Protein AF-A0A7Z2MBA9-F1 (afdb_monomer_lite)

Foldseek 3Di:
DPDVVVVQQVVQLVVVQVLCVQAEPWDKPAKDKFDDPPDIAIAGIWTDDPLEIEREHEAADLPLVVLLVRQVVCQVRVPDPRGQYEYEYEYAHPPDDCQSSQVSNLVCCCPVVVVPGRFYWYAYVVLSVVDRHYDVVVVVRTHHDDPPPPPPDDD

Sequence (155 aa):
MDIIERTTAGSNEKKFKELMSRTLDVKLLGKRKFVCGNVQISVDESLEHDGIEYLIEIDSANMAKLLVGQYVLLNQLHTSREKSPFFLIVHTYKKFNPQRTLRNLELINQQLYRGEGIEFGAVHFEALQAWSAGFPEFLSLVQRPTKILNGTETK

pLDDT: mean 85.86, std 14.49, range [37.88, 97.56]

Radius of gyration: 15.9 Å; chains: 1; bounding box: 42×42×45 Å

Structure (mmCIF, N/CA/C/O backbone):
data_AF-A0A7Z2MBA9-F1
#
_entry.id   AF-A0A7Z2MBA9-F1
#
loop_
_atom_site.group_PDB
_atom_site.id
_atom_site.type_symbol
_atom_site.label_atom_id
_atom_site.label_alt_id
_atom_site.label_comp_id
_atom_site.label_asym_id
_atom_site.label_entity_id
_atom_site.label_seq_id
_atom_site.pdbx_PDB_ins_code
_atom_site.Cartn_x
_atom_site.Cartn_y
_atom_site.Cartn_z
_atom_site.occupancy
_atom_site.B_iso_or_equiv
_atom_site.auth_seq_id
_atom_site.auth_comp_id
_atom_site.auth_asym_id
_atom_site.auth_atom_id
_atom_site.pdbx_PDB_model_num
ATOM 1 N N . MET A 1 1 ? 23.161 11.804 8.965 1.00 45.22 1 MET A N 1
ATOM 2 C CA . MET A 1 1 ? 23.115 10.545 8.195 1.00 45.22 1 MET A CA 1
ATOM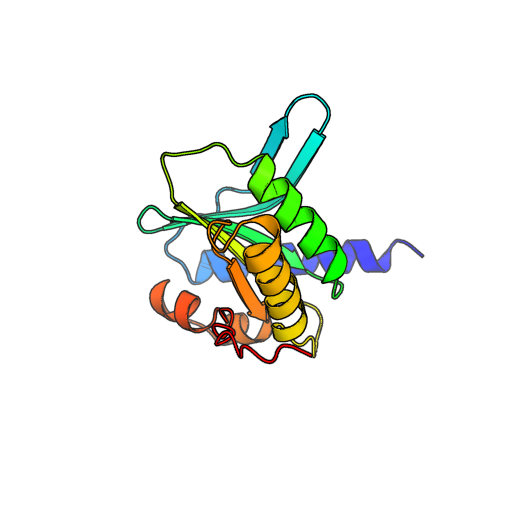 3 C C . MET A 1 1 ? 21.889 10.618 7.275 1.00 45.22 1 MET A C 1
ATOM 5 O O . MET A 1 1 ? 21.049 9.746 7.338 1.00 45.22 1 MET A O 1
ATOM 9 N N . ASP A 1 2 ? 21.748 11.682 6.455 1.00 44.50 2 ASP A N 1
ATOM 10 C CA . ASP A 1 2 ? 20.396 12.170 6.068 1.00 44.50 2 ASP A CA 1
ATOM 11 C C . ASP A 1 2 ? 20.199 12.609 4.603 1.00 44.50 2 ASP A C 1
ATOM 13 O O . ASP A 1 2 ? 19.105 13.027 4.227 1.00 44.50 2 ASP A O 1
ATOM 17 N N . ILE A 1 3 ? 21.217 12.524 3.742 1.00 45.41 3 ILE A N 1
ATOM 18 C CA . ILE A 1 3 ? 21.093 12.986 2.341 1.00 45.41 3 ILE A CA 1
ATOM 19 C C . ILE A 1 3 ? 20.930 11.813 1.358 1.00 45.41 3 ILE A C 1
ATOM 21 O O . ILE A 1 3 ? 20.276 11.959 0.330 1.00 45.41 3 ILE A O 1
ATOM 25 N N . ILE A 1 4 ? 21.451 10.627 1.687 1.00 47.88 4 ILE A N 1
ATOM 26 C CA . ILE A 1 4 ? 21.475 9.463 0.779 1.00 47.88 4 ILE A CA 1
ATOM 27 C C . ILE A 1 4 ? 20.156 8.660 0.816 1.00 47.88 4 ILE A C 1
ATOM 29 O O . ILE A 1 4 ? 19.735 8.102 -0.196 1.00 47.88 4 ILE A O 1
ATOM 33 N N . GLU A 1 5 ? 19.449 8.622 1.950 1.00 46.25 5 GLU A N 1
ATOM 34 C CA . GLU A 1 5 ? 18.165 7.903 2.037 1.00 46.25 5 GLU A CA 1
ATOM 35 C C . GLU A 1 5 ? 17.024 8.651 1.335 1.00 46.25 5 GLU A C 1
ATOM 37 O O . GLU A 1 5 ? 16.240 8.032 0.611 1.00 46.25 5 GLU A O 1
ATOM 42 N N . ARG A 1 6 ? 16.973 9.989 1.450 1.00 50.62 6 ARG A N 1
ATOM 43 C CA . ARG A 1 6 ? 15.953 10.815 0.773 1.00 50.62 6 ARG A CA 1
ATOM 44 C C . ARG A 1 6 ? 16.017 10.706 -0.751 1.00 50.62 6 ARG A C 1
ATOM 46 O O . ARG A 1 6 ? 14.977 10.740 -1.402 1.00 50.62 6 ARG A O 1
ATOM 53 N N . THR A 1 7 ? 17.210 10.552 -1.326 1.00 59.00 7 THR A N 1
ATOM 54 C CA . THR A 1 7 ? 17.370 10.390 -2.780 1.00 59.00 7 THR A CA 1
ATOM 55 C C . THR A 1 7 ? 16.936 9.008 -3.259 1.00 59.00 7 THR A C 1
ATOM 57 O O . THR A 1 7 ? 16.468 8.879 -4.389 1.00 59.00 7 THR A O 1
ATOM 60 N N . THR A 1 8 ? 17.030 7.985 -2.406 1.00 74.38 8 THR A N 1
ATOM 61 C CA . THR A 1 8 ? 16.667 6.607 -2.761 1.00 74.38 8 THR A CA 1
ATOM 62 C C . THR A 1 8 ? 15.154 6.395 -2.714 1.00 74.38 8 THR A C 1
ATOM 64 O O . THR A 1 8 ? 14.594 5.904 -3.691 1.00 74.38 8 THR A O 1
ATOM 67 N N . ALA A 1 9 ? 14.479 6.839 -1.646 1.00 78.06 9 ALA A N 1
ATOM 68 C CA . ALA A 1 9 ? 13.024 6.707 -1.516 1.00 78.06 9 ALA A CA 1
ATOM 69 C C . ALA A 1 9 ? 12.274 7.451 -2.636 1.00 78.06 9 ALA A C 1
ATOM 71 O O . ALA A 1 9 ? 11.522 6.836 -3.389 1.00 78.06 9 ALA A O 1
ATOM 72 N N . GLY A 1 10 ? 12.583 8.736 -2.854 1.00 80.19 10 GLY A N 1
ATOM 73 C CA . GLY A 1 10 ? 11.947 9.514 -3.924 1.00 80.19 10 GLY A CA 1
ATOM 74 C C . GLY A 1 10 ? 12.250 8.983 -5.334 1.00 80.19 10 GLY A C 1
ATOM 75 O O . GLY A 1 10 ? 11.404 9.052 -6.226 1.00 80.19 10 GLY A O 1
ATOM 76 N N . SER A 1 11 ? 13.436 8.401 -5.549 1.00 87.50 11 SER A N 1
ATOM 77 C CA . SER A 1 11 ? 13.776 7.730 -6.814 1.00 87.50 11 SER A CA 1
ATOM 78 C C . SER A 1 11 ? 12.951 6.459 -7.024 1.00 87.50 11 SER A C 1
ATOM 80 O O . SER A 1 11 ? 12.488 6.200 -8.134 1.00 87.50 11 SER A O 1
ATOM 82 N N . ASN A 1 12 ? 12.728 5.682 -5.966 1.00 87.50 12 ASN A N 1
ATOM 83 C CA . ASN A 1 12 ? 11.922 4.467 -6.015 1.00 87.50 12 ASN A CA 1
ATOM 84 C C . ASN A 1 12 ? 10.440 4.771 -6.265 1.00 87.50 12 ASN A C 1
ATOM 86 O O . ASN A 1 12 ? 9.836 4.136 -7.128 1.00 87.50 12 ASN A O 1
ATOM 90 N N . GLU A 1 13 ? 9.885 5.789 -5.602 1.00 87.75 13 GLU A N 1
ATOM 91 C CA . GLU A 1 13 ? 8.530 6.275 -5.881 1.00 87.75 13 GLU A CA 1
ATOM 92 C C . GLU A 1 13 ? 8.376 6.690 -7.347 1.00 87.75 13 GLU A C 1
ATOM 94 O O . GLU A 1 13 ? 7.428 6.288 -8.022 1.00 87.75 13 GLU A O 1
ATOM 99 N N . LYS A 1 14 ? 9.340 7.453 -7.879 1.00 90.62 14 LYS A N 1
ATOM 100 C CA . LYS A 1 14 ? 9.331 7.879 -9.282 1.00 90.62 14 LYS A CA 1
ATOM 101 C C . LYS A 1 14 ? 9.349 6.686 -10.240 1.00 90.62 14 LYS A C 1
ATOM 103 O O . LYS A 1 14 ? 8.524 6.633 -11.149 1.00 90.62 14 LYS A O 1
ATOM 108 N N . LYS A 1 15 ? 10.242 5.714 -10.019 1.00 90.50 15 LYS A N 1
ATOM 109 C CA . LYS A 1 15 ? 10.332 4.493 -10.841 1.00 90.50 15 LYS A CA 1
ATOM 110 C C . LYS A 1 15 ? 9.037 3.690 -10.820 1.00 90.50 15 LYS A C 1
ATOM 112 O O . LYS A 1 15 ? 8.621 3.187 -11.859 1.00 90.50 15 LYS A O 1
ATOM 117 N N . PHE A 1 16 ? 8.396 3.584 -9.657 1.00 91.50 16 PHE A N 1
ATOM 118 C CA . PHE A 1 16 ? 7.093 2.943 -9.538 1.00 91.50 16 PHE A CA 1
ATOM 119 C C . PHE A 1 16 ? 6.038 3.663 -10.377 1.00 91.50 16 PHE A C 1
ATOM 121 O O . PHE A 1 16 ? 5.382 3.032 -11.202 1.00 91.50 16 PHE A O 1
ATOM 128 N N . LYS A 1 17 ? 5.920 4.986 -10.242 1.00 91.38 17 LYS A N 1
ATOM 129 C CA . LYS A 1 17 ? 4.932 5.768 -10.999 1.00 91.38 17 LYS A CA 1
ATOM 130 C C . LYS A 1 17 ? 5.150 5.670 -12.508 1.00 91.38 17 LYS A C 1
ATOM 132 O O . LYS A 1 17 ? 4.182 5.514 -13.250 1.00 91.38 17 LYS A O 1
ATOM 137 N N . GLU A 1 18 ? 6.403 5.717 -12.960 1.00 91.00 18 GLU A N 1
ATOM 138 C CA . GLU A 1 18 ? 6.762 5.545 -14.374 1.00 91.00 18 GLU A CA 1
ATOM 139 C C . GLU A 1 18 ? 6.387 4.156 -14.903 1.00 91.00 18 GLU A C 1
ATOM 141 O O . GLU A 1 18 ? 5.828 4.050 -15.993 1.00 91.00 18 GLU A O 1
ATOM 146 N N . LEU A 1 19 ? 6.659 3.099 -14.133 1.00 88.94 19 LEU A N 1
ATOM 147 C CA . LEU A 1 19 ? 6.308 1.727 -14.497 1.00 88.94 19 LEU A CA 1
ATOM 148 C C . LEU A 1 19 ? 4.790 1.541 -14.604 1.00 88.94 19 LEU A C 1
ATOM 150 O O . LEU A 1 19 ? 4.299 1.031 -15.612 1.00 88.94 19 LEU A O 1
ATOM 154 N N . MET A 1 20 ? 4.047 1.994 -13.594 1.00 89.12 20 MET A N 1
ATOM 155 C CA . MET A 1 20 ? 2.589 1.875 -13.562 1.00 89.12 20 MET A CA 1
ATOM 156 C C . MET A 1 20 ? 1.943 2.656 -14.707 1.00 89.12 20 MET A C 1
ATOM 158 O O . MET A 1 20 ? 1.098 2.110 -15.402 1.00 89.12 20 MET A O 1
ATOM 162 N N . SER A 1 21 ? 2.402 3.885 -14.973 1.00 87.12 21 SER A N 1
ATOM 163 C CA . SER A 1 21 ? 1.853 4.731 -16.048 1.00 87.12 21 SER A CA 1
ATOM 164 C C . SER A 1 21 ? 2.112 4.181 -17.454 1.00 87.12 21 SER A C 1
ATOM 166 O O . SER A 1 21 ? 1.432 4.567 -18.398 1.00 87.12 21 SER A O 1
ATOM 168 N N . ARG A 1 22 ? 3.130 3.328 -17.617 1.00 85.12 22 ARG A N 1
ATOM 169 C CA . ARG A 1 22 ? 3.451 2.683 -18.899 1.00 85.12 22 ARG A CA 1
ATOM 170 C C . ARG A 1 22 ? 2.676 1.395 -19.137 1.00 85.12 22 ARG A C 1
ATOM 172 O O . ARG A 1 22 ? 2.477 1.032 -20.290 1.00 85.12 22 ARG A O 1
ATOM 179 N N . THR A 1 23 ? 2.316 0.697 -18.065 1.00 81.12 23 THR A N 1
ATOM 180 C CA . THR A 1 23 ? 1.876 -0.704 -18.134 1.00 81.12 23 THR A CA 1
ATOM 181 C C . THR A 1 23 ? 0.394 -0.856 -17.800 1.00 81.12 23 THR A C 1
ATOM 183 O O . THR A 1 23 ? -0.270 -1.744 -18.328 1.00 81.12 23 THR A O 1
ATOM 186 N N . LEU A 1 24 ? -0.155 0.030 -16.963 1.00 80.94 24 LEU A N 1
ATOM 187 C CA . LEU A 1 24 ? -1.583 0.064 -16.670 1.00 80.94 24 LEU A CA 1
ATOM 188 C C . LEU A 1 24 ? -2.300 1.109 -17.502 1.00 80.94 24 LEU A C 1
ATOM 190 O O . LEU A 1 24 ? -1.933 2.280 -17.499 1.00 80.94 24 LEU A O 1
ATOM 194 N N . ASP A 1 25 ? -3.444 0.701 -18.041 1.00 82.62 25 ASP A N 1
ATOM 195 C CA . ASP A 1 25 ? -4.515 1.614 -18.439 1.00 82.62 25 ASP A CA 1
ATOM 196 C C . ASP A 1 25 ? -5.352 2.044 -17.215 1.00 82.62 25 ASP A C 1
ATOM 198 O O . ASP A 1 25 ? -6.579 2.051 -17.219 1.00 82.62 25 ASP A O 1
ATOM 202 N N . VAL A 1 26 ? -4.675 2.311 -16.091 1.00 82.00 26 VAL A N 1
ATOM 203 C CA . VAL A 1 26 ? -5.295 2.756 -14.841 1.00 82.00 26 VAL A CA 1
ATOM 204 C C . VAL A 1 26 ? -4.548 3.977 -14.339 1.00 82.00 26 VAL A C 1
ATOM 206 O O . VAL A 1 26 ? -3.321 3.997 -14.234 1.00 82.00 26 VAL A O 1
ATOM 209 N N . LYS A 1 27 ? -5.313 5.016 -14.012 1.00 89.69 27 LYS A N 1
ATOM 210 C CA . LYS A 1 27 ? -4.773 6.289 -13.556 1.00 89.69 27 LYS A CA 1
ATOM 211 C C . LYS A 1 27 ? -4.366 6.210 -12.083 1.00 89.69 27 LYS A C 1
ATOM 213 O O . LYS A 1 27 ? -5.191 5.914 -11.223 1.00 89.69 27 LYS A O 1
ATOM 218 N N . LEU A 1 28 ? -3.116 6.570 -11.799 1.00 93.75 28 LEU A N 1
ATOM 219 C CA . LEU A 1 28 ? -2.669 6.886 -10.442 1.00 93.75 28 LEU A CA 1
ATOM 220 C C . LEU A 1 28 ? -3.295 8.212 -9.975 1.00 93.75 28 LEU A C 1
ATOM 222 O O . LEU A 1 28 ? -3.301 9.202 -10.713 1.00 93.75 28 LEU A O 1
ATOM 226 N N . LEU A 1 29 ? -3.839 8.231 -8.760 1.00 94.50 29 LEU A N 1
ATOM 227 C CA . LEU A 1 29 ? -4.626 9.337 -8.199 1.00 94.50 29 LEU A CA 1
ATOM 228 C C . LEU A 1 29 ? -3.821 10.256 -7.269 1.00 94.50 29 LEU A C 1
ATOM 230 O O . LEU A 1 29 ? -4.320 11.282 -6.811 1.00 94.50 29 LEU A O 1
ATOM 234 N N . GLY A 1 30 ? -2.562 9.925 -7.030 1.00 94.75 30 GLY A N 1
ATOM 235 C CA . GLY A 1 30 ? -1.655 10.597 -6.123 1.00 94.75 30 GLY A CA 1
ATOM 236 C C . GLY A 1 30 ? -1.719 10.065 -4.691 1.00 94.75 30 GLY A C 1
ATOM 237 O O . GLY A 1 30 ? -2.458 9.141 -4.334 1.00 94.75 30 GLY A O 1
ATOM 238 N N . LYS A 1 31 ? -0.922 10.727 -3.848 1.00 96.12 31 LYS A N 1
ATOM 239 C CA . LYS A 1 31 ? -0.896 10.543 -2.396 1.00 96.12 31 LYS A CA 1
ATOM 240 C C . LYS A 1 31 ? -2.289 10.736 -1.813 1.00 96.12 31 LYS A C 1
ATOM 242 O O . LYS A 1 31 ? -2.914 11.776 -2.026 1.00 96.12 31 LYS A O 1
ATOM 247 N N . ARG A 1 32 ? -2.722 9.783 -0.990 1.00 95.25 32 ARG A N 1
ATOM 248 C CA . ARG A 1 32 ? -4.006 9.857 -0.293 1.00 95.25 32 ARG A CA 1
ATOM 249 C C . ARG A 1 32 ? -3.806 10.009 1.202 1.00 95.25 32 ARG A C 1
ATOM 251 O O . ARG A 1 32 ? -2.967 9.333 1.789 1.00 95.25 32 ARG A O 1
ATOM 258 N N . LYS A 1 33 ? -4.569 10.917 1.811 1.00 95.50 33 LYS A N 1
ATOM 259 C CA . LYS A 1 33 ? -4.476 11.274 3.229 1.00 95.50 33 LYS A CA 1
ATOM 260 C C . LYS A 1 33 ? -5.809 11.017 3.924 1.00 95.50 33 LYS A C 1
ATOM 262 O O . LYS A 1 33 ? -6.848 11.443 3.431 1.00 95.50 33 LYS A O 1
ATOM 267 N N . PHE A 1 34 ? -5.751 10.386 5.089 1.00 94.81 34 PHE A N 1
ATOM 268 C CA . PHE A 1 34 ? -6.888 10.118 5.966 1.00 94.81 34 PHE A CA 1
ATOM 269 C C . PHE A 1 34 ? -6.678 10.872 7.278 1.00 94.81 34 PHE A C 1
ATOM 271 O O . PHE A 1 34 ? -5.576 10.849 7.833 1.00 94.81 34 PHE A O 1
ATOM 278 N N . VAL A 1 35 ? -7.702 11.592 7.743 1.00 94.25 35 VAL A N 1
ATOM 279 C CA . VAL A 1 35 ? -7.595 12.532 8.870 1.00 94.25 35 VAL A CA 1
ATOM 280 C C . VAL A 1 35 ? -8.780 12.363 9.813 1.00 94.25 35 VAL A C 1
ATOM 282 O O . VAL A 1 35 ? -9.925 12.374 9.371 1.00 94.25 35 VAL A O 1
ATOM 285 N N . CYS A 1 36 ? -8.501 12.276 11.113 1.00 93.19 36 CYS A N 1
ATOM 286 C CA . CYS A 1 36 ? -9.496 12.394 12.177 1.00 93.19 36 CYS A CA 1
ATOM 287 C C . CYS A 1 36 ? -8.929 13.274 13.296 1.00 93.19 36 CYS A C 1
ATOM 289 O O . CYS A 1 36 ? -7.995 12.886 14.003 1.00 93.19 36 CYS A O 1
ATOM 291 N N . GLY A 1 37 ? -9.479 14.482 13.448 1.00 92.94 37 GLY A N 1
ATOM 292 C CA . GLY A 1 37 ? -8.939 15.485 14.367 1.00 92.94 37 GLY A CA 1
ATOM 293 C C . GLY A 1 37 ? -7.481 15.823 14.039 1.00 92.94 37 GLY A C 1
ATOM 294 O O . GLY A 1 37 ? -7.166 16.193 12.911 1.00 92.94 37 GLY A O 1
ATOM 295 N N . ASN A 1 38 ? -6.591 15.656 15.022 1.00 94.50 38 ASN A N 1
ATOM 296 C CA . ASN A 1 38 ? -5.150 15.913 14.883 1.00 94.50 38 ASN A CA 1
ATOM 297 C C . ASN A 1 38 ? -4.340 14.671 14.469 1.00 94.50 38 ASN A C 1
ATOM 299 O O . ASN A 1 38 ? -3.111 14.727 14.419 1.00 94.50 38 ASN A O 1
ATOM 303 N N . VAL A 1 39 ? -5.005 13.545 14.201 1.00 94.38 39 VAL A N 1
ATOM 304 C CA . VAL A 1 39 ? -4.363 12.305 13.757 1.00 94.38 39 VAL A CA 1
ATOM 305 C C . VAL A 1 39 ? -4.502 12.191 12.246 1.00 94.38 39 VAL A C 1
ATOM 307 O O . VAL A 1 39 ? -5.590 12.363 11.693 1.00 94.38 39 VAL A O 1
ATOM 310 N N . GLN A 1 40 ? -3.394 11.890 11.573 1.00 94.94 40 GLN A N 1
ATOM 311 C CA . GLN A 1 40 ? -3.364 11.694 10.130 1.00 94.94 40 GLN A CA 1
ATOM 312 C C . GLN A 1 40 ? -2.488 10.504 9.746 1.00 94.94 40 GLN A C 1
ATOM 314 O O . GLN A 1 40 ? -1.451 10.261 10.362 1.00 94.94 40 GLN A O 1
ATOM 319 N N . ILE A 1 41 ? -2.877 9.825 8.673 1.00 96.31 41 ILE A N 1
ATOM 320 C CA . ILE A 1 41 ? -2.050 8.846 7.971 1.00 96.31 41 ILE A CA 1
ATOM 321 C C . ILE A 1 41 ? -2.170 9.085 6.467 1.00 96.31 41 ILE A C 1
ATOM 323 O O . ILE A 1 41 ? -3.166 9.636 5.992 1.00 96.31 41 ILE A O 1
ATOM 327 N N . SER A 1 42 ? -1.150 8.710 5.708 1.00 95.94 42 SER A N 1
ATOM 328 C CA . SER A 1 42 ? -1.188 8.758 4.250 1.00 95.94 42 SER A CA 1
ATOM 329 C C . SER A 1 42 ? -0.596 7.498 3.647 1.00 95.94 42 SER A C 1
ATOM 331 O O . SER A 1 42 ? 0.122 6.780 4.334 1.00 95.94 42 SER A O 1
ATOM 333 N N . VAL A 1 43 ? -0.884 7.279 2.371 1.00 96.88 43 VAL A N 1
ATOM 334 C CA . VAL A 1 43 ? -0.178 6.336 1.496 1.00 96.88 43 VAL A CA 1
ATOM 335 C C . VAL A 1 43 ? 0.483 7.113 0.360 1.00 96.88 43 VAL A C 1
ATOM 337 O O . VAL A 1 43 ? 0.001 8.192 -0.003 1.00 96.88 43 VAL A O 1
ATOM 340 N N . ASP A 1 44 ? 1.585 6.607 -0.185 1.00 96.62 44 ASP A N 1
ATOM 341 C CA . ASP A 1 44 ? 2.364 7.299 -1.224 1.00 96.62 44 ASP A CA 1
ATOM 342 C C . ASP A 1 44 ? 1.594 7.497 -2.528 1.00 96.62 44 ASP A C 1
ATOM 344 O O . ASP A 1 44 ? 1.776 8.506 -3.223 1.00 96.62 44 ASP A O 1
ATOM 348 N N . GLU A 1 45 ? 0.728 6.540 -2.850 1.00 96.56 45 GLU A N 1
ATOM 349 C CA . GLU A 1 45 ? -0.014 6.507 -4.098 1.00 96.56 45 GLU A CA 1
ATOM 350 C C . GLU A 1 45 ? -1.367 5.803 -3.929 1.00 96.56 45 GLU A C 1
ATOM 352 O O . GLU A 1 45 ? -1.605 5.079 -2.960 1.00 96.56 45 GLU A O 1
ATOM 357 N N . SER A 1 46 ? -2.284 6.031 -4.865 1.00 96.00 46 SER A N 1
ATOM 358 C CA . SER A 1 46 ? -3.562 5.325 -4.895 1.00 96.00 46 SER A CA 1
ATOM 359 C C . SER A 1 46 ? -4.064 5.133 -6.318 1.00 96.00 46 SER A C 1
ATOM 361 O O . SER A 1 46 ? -3.726 5.897 -7.220 1.00 96.00 46 SER A O 1
ATOM 363 N N . LEU A 1 47 ? -4.866 4.097 -6.532 1.00 94.62 47 LEU A N 1
ATOM 364 C CA . LEU A 1 47 ? -5.568 3.877 -7.793 1.00 94.62 47 LEU A CA 1
ATOM 365 C C . LEU A 1 47 ? -6.907 3.198 -7.535 1.00 94.62 47 LEU A C 1
ATOM 367 O O . LEU A 1 47 ? -7.137 2.625 -6.470 1.00 94.62 47 LEU A O 1
ATOM 371 N N . GLU A 1 48 ? -7.775 3.239 -8.534 1.00 93.19 48 GLU A N 1
ATOM 372 C CA . GLU A 1 48 ? -9.072 2.577 -8.491 1.00 93.19 48 GLU A CA 1
ATOM 373 C C . GLU A 1 48 ? -9.218 1.648 -9.686 1.00 93.19 48 GLU A C 1
ATOM 375 O O . GLU A 1 48 ? -8.918 2.027 -10.819 1.00 93.19 48 GLU A O 1
ATOM 380 N N . HIS A 1 49 ? -9.683 0.432 -9.427 1.00 91.62 49 HIS A N 1
ATOM 381 C CA . HIS A 1 49 ? -9.957 -0.556 -10.460 1.00 91.62 49 HIS A CA 1
ATOM 382 C C . HIS A 1 49 ? -11.062 -1.493 -9.975 1.00 91.62 49 HIS A C 1
ATOM 384 O O . HIS A 1 49 ? -11.017 -1.940 -8.832 1.00 91.62 49 HIS A O 1
ATOM 390 N N . ASP A 1 50 ? -12.068 -1.750 -10.812 1.00 90.56 50 ASP A N 1
ATOM 391 C CA . ASP A 1 50 ? -13.181 -2.668 -10.522 1.00 90.56 50 ASP A CA 1
ATOM 392 C C . ASP A 1 50 ? -13.864 -2.451 -9.154 1.00 90.56 50 ASP A C 1
ATOM 394 O O . ASP A 1 50 ? -14.203 -3.390 -8.438 1.00 90.56 50 ASP A O 1
ATOM 398 N N . GLY A 1 51 ? -14.061 -1.187 -8.760 1.00 90.31 51 GLY A N 1
ATOM 399 C CA . GLY A 1 51 ? -14.700 -0.828 -7.483 1.00 90.31 51 GLY A CA 1
ATOM 400 C C . GLY A 1 51 ? -13.821 -1.033 -6.239 1.00 90.31 51 GLY A C 1
ATOM 401 O O . GLY A 1 51 ? -14.278 -0.793 -5.117 1.00 90.31 51 GLY A O 1
ATOM 402 N N . ILE A 1 52 ? -12.562 -1.433 -6.428 1.00 92.94 52 ILE A N 1
ATOM 403 C CA . ILE A 1 52 ? -11.551 -1.556 -5.379 1.00 92.94 52 ILE A CA 1
ATOM 404 C C . ILE A 1 52 ? -10.682 -0.300 -5.376 1.00 92.94 52 ILE A C 1
ATOM 406 O O . ILE A 1 52 ? -10.192 0.156 -6.413 1.00 92.94 52 ILE A O 1
ATOM 410 N N . GLU A 1 53 ? -10.476 0.252 -4.186 1.00 94.88 53 GLU A N 1
ATOM 411 C CA . GLU A 1 53 ? -9.546 1.347 -3.944 1.00 94.88 53 GLU A CA 1
ATOM 412 C C . GLU A 1 53 ? -8.220 0.779 -3.438 1.00 94.88 53 GLU A C 1
ATOM 414 O O . GLU A 1 53 ? -8.113 0.324 -2.301 1.00 94.88 53 GLU A O 1
ATOM 419 N N . TYR A 1 54 ? -7.192 0.822 -4.277 1.00 96.00 54 TYR A N 1
ATOM 420 C CA . TYR A 1 54 ? -5.856 0.373 -3.913 1.00 96.00 54 TYR A CA 1
ATOM 421 C C . TYR A 1 54 ? -5.100 1.521 -3.242 1.00 96.00 54 TYR A C 1
ATOM 423 O O . TYR A 1 54 ? -4.846 2.562 -3.851 1.00 96.00 54 TYR A O 1
ATOM 431 N N . LEU A 1 55 ? -4.731 1.314 -1.981 1.00 97.19 55 LEU A N 1
ATOM 432 C CA . LEU A 1 55 ? -3.958 2.224 -1.143 1.00 97.19 55 LEU A CA 1
ATOM 433 C C . LEU A 1 55 ? -2.510 1.737 -1.123 1.00 97.19 55 LEU A C 1
ATOM 435 O O . LEU A 1 55 ? -2.235 0.675 -0.567 1.00 97.19 55 LEU A O 1
ATOM 439 N N . ILE A 1 56 ? -1.598 2.467 -1.764 1.00 97.25 56 ILE A N 1
ATOM 440 C CA . ILE A 1 56 ? -0.278 1.945 -2.129 1.00 97.25 56 ILE A CA 1
ATOM 441 C C . ILE A 1 56 ? 0.819 2.612 -1.302 1.00 97.25 56 ILE A C 1
ATOM 443 O O . ILE A 1 56 ? 1.026 3.821 -1.401 1.00 97.25 56 ILE A O 1
ATOM 447 N N . GLU A 1 57 ? 1.561 1.806 -0.549 1.00 96.88 57 GLU A N 1
ATOM 448 C CA . GLU A 1 57 ? 2.753 2.231 0.189 1.00 96.88 57 GLU A CA 1
ATOM 449 C C . GLU A 1 57 ? 4.029 1.689 -0.462 1.00 96.88 57 GLU A C 1
ATOM 451 O O . GLU A 1 57 ? 4.127 0.493 -0.760 1.00 96.88 57 GLU A O 1
ATOM 456 N N . ILE A 1 58 ? 5.034 2.549 -0.652 1.00 94.81 58 ILE A N 1
ATOM 457 C CA . ILE A 1 58 ? 6.304 2.194 -1.292 1.00 94.81 58 ILE A CA 1
ATOM 458 C C . ILE A 1 58 ? 7.390 2.053 -0.217 1.00 94.81 58 ILE A C 1
ATOM 460 O O . ILE A 1 58 ? 8.131 2.979 0.113 1.00 94.81 58 ILE A O 1
ATOM 464 N N . ASP A 1 59 ? 7.542 0.839 0.311 1.00 92.25 59 ASP A N 1
ATOM 465 C CA . ASP A 1 59 ? 8.519 0.543 1.360 1.00 92.25 59 ASP A CA 1
ATOM 466 C C . ASP A 1 59 ? 9.939 0.393 0.790 1.00 92.25 59 ASP A C 1
ATOM 468 O O . ASP A 1 59 ? 10.329 -0.644 0.234 1.00 92.25 59 ASP A O 1
ATOM 472 N N . SER A 1 60 ? 10.735 1.450 0.963 1.00 87.62 60 SER A N 1
ATOM 473 C CA . SER A 1 60 ? 12.135 1.509 0.526 1.00 87.62 60 SER A CA 1
ATOM 474 C C . SER A 1 60 ? 13.157 1.022 1.554 1.00 87.62 60 SER A C 1
ATOM 476 O O . SER A 1 60 ? 14.330 0.883 1.206 1.00 87.62 60 SER A O 1
ATOM 478 N N . ALA A 1 61 ? 12.746 0.741 2.795 1.00 85.38 61 ALA A N 1
ATOM 479 C CA . ALA A 1 61 ? 13.678 0.508 3.902 1.00 85.38 61 ALA A CA 1
ATOM 480 C C . ALA A 1 61 ? 13.332 -0.702 4.791 1.00 85.38 61 ALA A C 1
ATOM 482 O O . ALA A 1 61 ? 13.826 -0.791 5.914 1.00 85.38 61 ALA A O 1
ATOM 483 N N . ASN A 1 62 ? 12.535 -1.666 4.302 1.00 79.00 62 ASN A N 1
ATOM 484 C CA . ASN A 1 62 ? 12.152 -2.869 5.063 1.00 79.00 62 ASN A CA 1
ATOM 485 C C . ASN A 1 62 ? 11.488 -2.488 6.400 1.00 79.00 62 ASN A C 1
ATOM 487 O O . ASN A 1 62 ? 11.808 -2.982 7.490 1.00 79.00 62 ASN A O 1
ATOM 491 N N . MET A 1 63 ? 10.533 -1.570 6.318 1.00 86.62 63 MET A N 1
ATOM 492 C CA . MET A 1 63 ? 9.886 -0.980 7.480 1.00 86.62 63 MET A CA 1
ATOM 493 C C . MET A 1 63 ? 8.659 -1.778 7.932 1.00 86.62 63 MET A C 1
ATOM 495 O O . MET A 1 63 ? 7.641 -1.214 8.324 1.00 86.62 63 MET A O 1
ATOM 499 N N . ALA A 1 64 ? 8.768 -3.112 7.975 1.00 85.62 64 ALA A N 1
ATOM 500 C CA . ALA A 1 64 ? 7.666 -4.025 8.306 1.00 85.62 64 ALA A CA 1
ATOM 501 C C . ALA A 1 64 ? 6.924 -3.689 9.617 1.00 85.62 64 ALA A C 1
ATOM 503 O O . ALA A 1 64 ? 5.741 -3.983 9.744 1.00 85.62 64 ALA A O 1
ATOM 504 N N . LYS A 1 65 ? 7.601 -3.085 10.606 1.00 89.00 65 LYS A N 1
ATOM 505 C CA . LYS A 1 65 ? 6.971 -2.637 11.864 1.00 89.00 65 LYS A CA 1
ATOM 506 C C . LYS A 1 65 ? 6.185 -1.331 11.704 1.00 89.00 65 LYS A C 1
ATOM 508 O O . LYS A 1 65 ? 5.136 -1.190 12.321 1.00 89.00 65 LYS A O 1
ATOM 513 N N . LEU A 1 66 ? 6.674 -0.391 10.894 1.00 93.06 66 LEU A N 1
ATOM 514 C CA . LEU A 1 66 ? 5.952 0.855 10.615 1.00 93.06 66 LEU A CA 1
ATOM 515 C C . LEU A 1 66 ? 4.720 0.579 9.754 1.00 93.06 66 LEU A C 1
ATOM 517 O O . LEU A 1 66 ? 3.659 1.123 10.040 1.00 93.06 66 LEU A O 1
ATOM 521 N N . LEU A 1 67 ? 4.836 -0.344 8.793 1.00 95.12 67 LEU A N 1
ATOM 522 C CA . LEU A 1 67 ? 3.714 -0.802 7.971 1.00 95.12 67 LEU A CA 1
ATOM 523 C C . LEU A 1 67 ? 2.565 -1.367 8.816 1.00 95.12 67 LEU A C 1
ATOM 525 O O . LEU A 1 67 ? 1.405 -1.141 8.496 1.00 95.12 67 LEU A O 1
ATOM 529 N N . VAL A 1 68 ? 2.865 -2.041 9.933 1.00 96.25 68 VAL A N 1
ATOM 530 C CA . VAL A 1 68 ? 1.836 -2.471 10.896 1.00 96.25 68 VAL A CA 1
ATOM 531 C C . VAL A 1 68 ? 1.117 -1.273 11.517 1.00 96.25 68 VAL A C 1
ATOM 533 O O . VAL A 1 68 ? -0.108 -1.256 11.561 1.00 96.25 68 VAL A O 1
ATOM 536 N N . GLY A 1 69 ? 1.856 -0.261 11.978 1.00 96.56 69 GLY A N 1
ATOM 537 C CA . GLY A 1 69 ? 1.254 0.952 12.540 1.00 96.56 69 GLY A CA 1
ATOM 538 C C . GLY A 1 69 ? 0.395 1.705 11.521 1.00 96.56 69 GLY A C 1
ATOM 539 O O . GLY A 1 69 ? -0.709 2.140 11.843 1.00 96.56 69 GLY A O 1
ATOM 540 N N . GLN A 1 70 ? 0.867 1.796 10.276 1.00 96.75 70 GLN A N 1
ATOM 541 C CA . GLN A 1 70 ? 0.119 2.387 9.170 1.00 96.75 70 GLN A CA 1
ATOM 542 C C . GLN A 1 70 ? -1.150 1.593 8.862 1.00 96.75 70 GLN A C 1
ATOM 544 O O . GLN A 1 70 ? -2.214 2.193 8.763 1.00 96.75 70 GLN A O 1
ATOM 549 N N . TYR A 1 71 ? -1.070 0.264 8.787 1.00 97.56 71 TYR A N 1
ATOM 550 C CA . TYR A 1 71 ? -2.232 -0.602 8.592 1.00 97.56 71 TYR A CA 1
ATOM 551 C C . TYR A 1 71 ? -3.275 -0.417 9.697 1.00 97.56 71 TYR A C 1
ATOM 553 O O . TYR A 1 71 ? -4.464 -0.282 9.407 1.00 97.56 71 TYR A O 1
ATOM 561 N N . VAL A 1 72 ? -2.837 -0.345 10.959 1.00 97.25 72 VAL A N 1
ATOM 562 C CA . VAL A 1 72 ? -3.737 -0.099 12.092 1.00 97.25 72 VAL A CA 1
ATOM 563 C C . VAL A 1 72 ? -4.439 1.250 11.939 1.00 97.25 72 VAL A C 1
ATOM 565 O O . VAL A 1 72 ? -5.664 1.311 12.013 1.00 97.25 72 VAL A O 1
ATOM 568 N N . LEU A 1 73 ? -3.693 2.327 11.676 1.00 96.69 73 LEU A N 1
ATOM 569 C CA . LEU A 1 73 ? -4.279 3.659 11.497 1.00 96.69 73 LEU A CA 1
ATOM 570 C C . LEU A 1 73 ? -5.187 3.744 10.266 1.00 96.69 73 LEU A C 1
ATOM 572 O O . LEU A 1 73 ? -6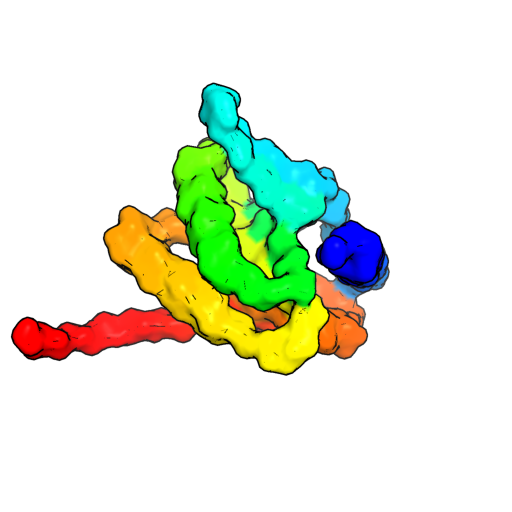.230 4.386 10.342 1.00 96.69 73 LEU A O 1
ATOM 576 N N . LEU A 1 74 ? -4.840 3.085 9.159 1.00 96.25 74 LEU A N 1
ATOM 577 C CA . LEU A 1 74 ? -5.687 3.029 7.966 1.00 96.25 74 LEU A CA 1
ATOM 578 C C . LEU A 1 74 ? -7.032 2.375 8.277 1.00 96.25 74 LEU A C 1
ATOM 580 O O . LEU A 1 74 ? -8.060 2.947 7.943 1.00 96.25 74 LEU A O 1
ATOM 584 N N . ASN A 1 75 ? -7.044 1.249 8.991 1.00 95.88 75 ASN A N 1
ATOM 585 C CA . ASN A 1 75 ? -8.288 0.595 9.406 1.00 95.88 75 ASN A CA 1
ATOM 586 C C . ASN A 1 75 ? -9.150 1.462 10.342 1.00 95.88 75 ASN A C 1
ATOM 588 O O . ASN A 1 75 ? -10.366 1.316 10.355 1.00 95.88 75 ASN A O 1
ATOM 592 N N . GLN A 1 76 ? -8.545 2.355 11.132 1.00 95.06 76 GLN A N 1
ATOM 593 C CA . GLN A 1 76 ? -9.290 3.255 12.024 1.00 95.06 76 GLN A CA 1
ATOM 594 C C . GLN A 1 76 ? -9.809 4.513 11.315 1.00 95.06 76 GLN A C 1
ATOM 596 O O . GLN A 1 76 ? -10.825 5.075 11.717 1.00 95.06 76 GLN A O 1
ATOM 601 N N . LEU A 1 77 ? -9.090 4.997 10.298 1.00 94.50 77 LEU A N 1
ATOM 602 C CA . LEU A 1 77 ? -9.348 6.293 9.661 1.00 94.50 77 LEU A CA 1
ATOM 603 C C . LEU A 1 77 ? -9.999 6.188 8.281 1.00 94.50 77 LEU A C 1
ATOM 605 O O . LEU A 1 77 ? -10.518 7.185 7.776 1.00 94.50 77 LEU A O 1
ATOM 609 N N . HIS A 1 78 ? -9.968 5.016 7.652 1.00 91.12 78 HIS A N 1
ATOM 610 C CA . HIS A 1 78 ? -10.674 4.774 6.402 1.00 91.12 78 HIS A CA 1
ATOM 611 C C . HIS A 1 78 ? -12.165 4.600 6.692 1.00 91.12 78 HIS A C 1
ATOM 613 O O . HIS A 1 78 ? -12.596 3.625 7.299 1.00 91.12 78 HIS A O 1
ATOM 619 N N . THR A 1 79 ? -12.955 5.600 6.307 1.00 79.00 79 THR A N 1
ATOM 620 C CA . THR A 1 79 ? -14.402 5.655 6.566 1.00 79.00 79 THR A CA 1
ATOM 621 C C . THR A 1 79 ? -15.244 5.496 5.303 1.00 79.00 79 THR A C 1
ATOM 623 O O . THR A 1 79 ? -16.474 5.484 5.387 1.00 79.00 79 THR A O 1
ATOM 626 N N . SER A 1 80 ? -14.609 5.387 4.129 1.00 71.69 80 SER A N 1
ATOM 627 C CA . SER A 1 80 ? -15.333 5.294 2.862 1.00 71.69 80 SER A CA 1
ATOM 628 C C . SER A 1 80 ? -16.016 3.936 2.751 1.00 71.69 80 SER A C 1
ATOM 630 O O . SER A 1 80 ? -15.357 2.901 2.751 1.00 71.69 80 SER A O 1
ATOM 632 N N . ARG A 1 81 ? -17.347 3.950 2.635 1.00 65.81 81 ARG A N 1
ATOM 633 C CA . ARG A 1 81 ? -18.169 2.747 2.419 1.00 65.81 81 ARG A CA 1
ATOM 634 C C . ARG A 1 81 ? -18.458 2.467 0.946 1.00 65.81 81 ARG A C 1
ATOM 636 O O . ARG A 1 81 ? -19.068 1.453 0.635 1.00 65.81 81 ARG A O 1
ATOM 643 N N . GLU A 1 82 ? -18.070 3.373 0.051 1.00 76.44 82 GLU A N 1
ATOM 644 C CA . GLU A 1 82 ? -18.425 3.286 -1.371 1.00 76.44 82 GLU A CA 1
ATOM 645 C C . GLU A 1 82 ? -17.532 2.317 -2.150 1.00 76.44 82 GLU A C 1
ATOM 647 O O . GLU A 1 82 ? -17.955 1.778 -3.168 1.00 76.44 82 GLU A O 1
ATOM 652 N N . LYS A 1 83 ? -16.295 2.104 -1.686 1.00 82.50 83 LYS A N 1
ATOM 653 C CA . LYS A 1 83 ? -15.286 1.277 -2.358 1.00 82.50 83 LYS A CA 1
ATOM 654 C C . LYS A 1 83 ? -14.620 0.367 -1.348 1.00 82.50 83 LYS A C 1
ATOM 656 O O . LYS A 1 83 ? -14.363 0.784 -0.220 1.00 82.50 83 LYS A O 1
ATOM 661 N N . SER A 1 84 ? -14.316 -0.854 -1.773 1.00 90.50 84 SER A N 1
ATOM 662 C CA . SER A 1 84 ? -13.580 -1.796 -0.930 1.00 90.50 84 SER A CA 1
ATOM 663 C C . SER A 1 84 ? -12.098 -1.410 -0.940 1.00 90.50 84 SER A C 1
ATOM 665 O O . SER A 1 84 ? -11.501 -1.402 -2.018 1.00 90.50 84 SER A O 1
ATOM 667 N N . PRO A 1 85 ? -11.490 -1.047 0.201 1.00 95.38 85 PRO A N 1
ATOM 668 C CA . PRO A 1 85 ? -10.075 -0.714 0.238 1.00 95.38 85 PRO A CA 1
ATOM 669 C C . PRO A 1 85 ? -9.206 -1.972 0.135 1.00 95.38 85 PRO A C 1
ATOM 671 O O . PRO A 1 85 ? -9.527 -3.017 0.700 1.00 95.38 85 PRO A O 1
ATOM 674 N N . PHE A 1 86 ? -8.060 -1.835 -0.525 1.00 96.56 86 PHE A N 1
ATOM 675 C CA . PHE A 1 86 ? -6.994 -2.827 -0.551 1.00 96.56 86 PHE A CA 1
ATOM 676 C C . PHE A 1 86 ? -5.655 -2.146 -0.260 1.00 96.56 86 PHE A C 1
ATOM 678 O O . PHE A 1 86 ? -5.218 -1.273 -1.009 1.00 96.56 86 PHE A O 1
ATOM 685 N N . PHE A 1 87 ? -4.976 -2.538 0.814 1.00 97.50 87 PHE A N 1
ATOM 686 C CA . PHE A 1 87 ? -3.667 -2.008 1.178 1.00 97.50 87 PHE A CA 1
ATOM 687 C C . PHE A 1 87 ? -2.545 -2.780 0.473 1.00 97.50 87 PHE A C 1
ATOM 689 O O . PHE A 1 87 ? -2.242 -3.930 0.799 1.00 97.50 87 PHE A O 1
ATOM 696 N N . LEU A 1 88 ? -1.920 -2.142 -0.514 1.00 97.00 88 LEU A N 1
ATOM 697 C CA . LEU A 1 88 ? -0.841 -2.715 -1.305 1.00 97.00 88 LEU A CA 1
ATOM 698 C C . LEU A 1 88 ? 0.515 -2.177 -0.846 1.00 97.00 88 LEU A C 1
ATOM 700 O O . LEU A 1 88 ? 0.765 -0.976 -0.893 1.00 97.00 88 LEU A O 1
ATOM 704 N N . ILE A 1 89 ? 1.430 -3.081 -0.506 1.00 96.31 89 ILE A N 1
ATOM 705 C CA . ILE A 1 89 ? 2.815 -2.736 -0.193 1.00 96.31 89 ILE A CA 1
ATOM 706 C C . ILE A 1 89 ? 3.732 -3.082 -1.369 1.00 96.31 89 ILE A C 1
ATOM 708 O O . ILE A 1 89 ? 3.791 -4.230 -1.815 1.00 96.31 89 ILE A O 1
ATOM 712 N N . VAL A 1 90 ? 4.504 -2.102 -1.836 1.00 94.56 90 VAL A N 1
ATOM 713 C CA . VAL A 1 90 ? 5.530 -2.274 -2.870 1.00 94.56 90 VAL A CA 1
ATOM 714 C C . VAL A 1 90 ? 6.907 -2.184 -2.225 1.00 94.56 90 VAL A C 1
ATOM 716 O O . VAL A 1 90 ? 7.404 -1.103 -1.916 1.00 94.56 90 VAL A O 1
ATOM 719 N N . HIS A 1 91 ? 7.550 -3.331 -2.032 1.00 93.25 91 HIS A N 1
ATOM 720 C CA . HIS A 1 91 ? 8.891 -3.392 -1.464 1.00 93.25 91 HIS A CA 1
ATOM 721 C C . HIS A 1 91 ? 9.943 -3.112 -2.532 1.00 93.25 91 HIS A C 1
ATOM 723 O O . HIS A 1 91 ? 10.032 -3.824 -3.531 1.00 93.25 91 HIS A O 1
ATOM 729 N N . THR A 1 92 ? 10.776 -2.100 -2.304 1.00 89.81 92 THR A N 1
ATOM 730 C CA . THR A 1 92 ? 11.861 -1.725 -3.231 1.00 89.81 92 THR A CA 1
ATOM 731 C C . THR A 1 92 ? 13.250 -2.059 -2.673 1.00 89.81 92 THR A C 1
ATOM 733 O O . THR A 1 92 ? 14.244 -2.010 -3.400 1.00 89.81 92 THR A O 1
ATOM 736 N N . TYR A 1 93 ? 13.331 -2.464 -1.399 1.00 85.00 93 TYR A N 1
ATOM 737 C CA . TYR A 1 93 ? 14.564 -2.934 -0.770 1.00 85.00 93 TYR A CA 1
ATOM 738 C C . TYR A 1 93 ? 14.937 -4.350 -1.235 1.00 85.00 93 TYR A C 1
ATOM 740 O O . TYR A 1 93 ? 14.200 -5.306 -1.002 1.00 85.00 93 TYR A O 1
ATOM 748 N N . LYS A 1 94 ? 16.123 -4.495 -1.839 1.00 78.06 94 LYS A N 1
ATOM 749 C CA . LYS A 1 94 ? 16.612 -5.764 -2.405 1.00 78.06 94 LYS A CA 1
ATOM 750 C C . LYS A 1 94 ? 16.613 -6.906 -1.389 1.00 78.06 94 LYS A C 1
ATOM 752 O O . LYS A 1 94 ? 17.029 -6.730 -0.245 1.00 78.06 94 LYS A O 1
ATOM 757 N N . LYS A 1 95 ? 16.257 -8.110 -1.854 1.00 72.50 95 LYS A N 1
ATOM 758 C CA . LYS A 1 95 ? 16.218 -9.357 -1.059 1.00 72.50 95 LYS A CA 1
ATOM 759 C C . LYS A 1 95 ? 15.262 -9.303 0.138 1.00 72.50 95 LYS A C 1
ATOM 761 O O . LYS A 1 95 ? 15.345 -10.158 1.022 1.00 72.50 95 LYS A O 1
ATOM 766 N N . PHE A 1 96 ? 14.368 -8.316 0.197 1.00 76.06 96 PHE A N 1
ATOM 767 C CA . PHE A 1 96 ? 13.356 -8.302 1.234 1.00 76.06 96 PHE A CA 1
ATOM 768 C C . PHE A 1 96 ? 12.347 -9.426 0.995 1.00 76.06 96 PHE A C 1
ATOM 770 O O . PHE A 1 96 ? 11.927 -9.658 -0.133 1.00 76.06 96 PHE A O 1
ATOM 777 N N . ASN A 1 97 ? 11.959 -10.115 2.069 1.00 79.62 97 ASN A N 1
ATOM 778 C CA . ASN A 1 97 ? 10.943 -1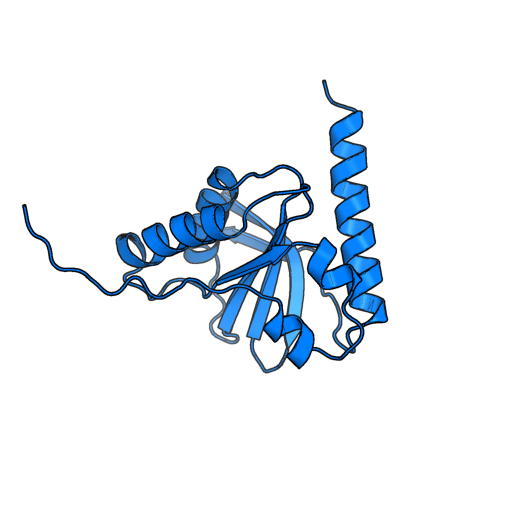1.155 2.029 1.00 79.62 97 ASN A CA 1
ATOM 779 C C . ASN A 1 97 ? 9.567 -10.554 2.383 1.00 79.62 97 ASN A C 1
ATOM 781 O O . ASN A 1 97 ? 9.319 -10.318 3.574 1.00 79.62 97 ASN A O 1
ATOM 785 N N . PRO A 1 98 ? 8.649 -10.375 1.408 1.00 85.69 98 PRO A N 1
ATOM 786 C CA . PRO A 1 98 ? 7.320 -9.805 1.650 1.00 85.69 98 PRO A CA 1
ATOM 787 C C . PRO A 1 98 ? 6.509 -10.581 2.696 1.00 85.69 98 PRO A C 1
ATOM 789 O O . PRO A 1 98 ? 5.685 -10.003 3.402 1.00 85.69 98 PRO A O 1
ATOM 792 N N . GLN A 1 99 ? 6.798 -11.875 2.879 1.00 88.88 99 GLN A N 1
ATOM 793 C CA . GLN A 1 99 ? 6.114 -12.736 3.845 1.00 88.88 99 GLN A CA 1
ATOM 794 C C . GLN A 1 99 ? 6.240 -12.246 5.288 1.00 88.88 99 GLN A C 1
ATOM 796 O O . GLN A 1 99 ? 5.349 -12.492 6.095 1.00 88.88 99 GLN A O 1
ATOM 801 N N . ARG A 1 100 ? 7.320 -11.534 5.637 1.00 89.19 100 ARG A N 1
ATOM 802 C CA . ARG A 1 100 ? 7.459 -10.953 6.979 1.00 89.19 100 ARG A CA 1
ATOM 803 C C . ARG A 1 100 ? 6.391 -9.887 7.228 1.00 89.19 100 ARG A C 1
ATOM 805 O O . ARG A 1 100 ? 5.751 -9.913 8.273 1.00 89.19 100 ARG A O 1
ATOM 812 N N . THR A 1 101 ? 6.201 -8.974 6.277 1.00 92.25 101 THR A N 1
ATOM 813 C CA . THR A 1 101 ? 5.153 -7.947 6.340 1.00 92.25 101 THR A CA 1
ATOM 814 C C . THR A 1 101 ? 3.780 -8.603 6.370 1.00 92.25 101 THR A C 1
ATOM 816 O O . THR A 1 101 ? 3.001 -8.332 7.278 1.00 92.25 101 THR A O 1
ATOM 819 N N . LEU A 1 102 ? 3.523 -9.534 5.446 1.00 94.75 102 LEU A N 1
ATOM 820 C CA . LEU A 1 102 ? 2.233 -10.214 5.337 1.00 94.75 102 LEU A CA 1
ATOM 821 C C . LEU A 1 102 ? 1.845 -10.949 6.622 1.00 94.75 102 LEU A C 1
ATOM 823 O O . LEU A 1 102 ? 0.721 -10.801 7.077 1.00 94.75 102 LEU A O 1
ATOM 827 N N . ARG A 1 103 ? 2.768 -11.681 7.258 1.00 94.44 103 ARG A N 1
ATOM 828 C CA . ARG A 1 103 ? 2.493 -12.380 8.528 1.00 94.44 103 ARG A CA 1
ATOM 829 C C . ARG A 1 103 ? 2.183 -11.425 9.676 1.00 94.44 103 ARG A C 1
ATOM 831 O O . ARG A 1 103 ? 1.329 -11.734 10.501 1.00 94.44 103 ARG A O 1
ATOM 838 N N . ASN A 1 104 ? 2.864 -10.281 9.737 1.00 94.31 104 ASN A N 1
ATOM 839 C CA . ASN A 1 104 ? 2.579 -9.278 10.759 1.00 94.31 104 ASN A CA 1
ATOM 840 C C . ASN A 1 104 ? 1.183 -8.678 10.564 1.00 94.31 104 ASN A C 1
ATOM 842 O O . ASN A 1 104 ? 0.426 -8.573 11.524 1.00 94.31 104 ASN A O 1
ATOM 846 N N . LEU A 1 105 ? 0.851 -8.295 9.330 1.00 96.25 105 LEU A N 1
ATOM 847 C CA . LEU A 1 105 ? -0.458 -7.735 9.004 1.00 96.25 105 LEU A CA 1
ATOM 848 C C . LEU A 1 105 ? -1.573 -8.766 9.205 1.00 96.25 105 LEU A C 1
ATOM 850 O O . LEU A 1 105 ? -2.601 -8.424 9.776 1.00 96.25 105 LEU A O 1
ATOM 854 N N . GLU A 1 106 ? -1.338 -10.032 8.853 1.00 96.38 106 GLU A N 1
ATOM 855 C CA . GLU A 1 106 ? -2.281 -11.133 9.083 1.00 96.38 106 GLU A CA 1
ATOM 856 C C . GLU A 1 106 ? -2.547 -11.335 10.571 1.00 96.38 106 GLU A C 1
ATOM 858 O O . GLU A 1 106 ? -3.700 -11.384 10.984 1.00 96.38 106 GLU A O 1
ATOM 863 N N . LEU A 1 107 ? -1.500 -11.372 11.402 1.00 95.81 107 LEU A N 1
ATOM 864 C CA . LEU A 1 107 ? -1.665 -11.482 12.850 1.00 95.81 107 LEU A CA 1
ATOM 865 C C . LEU A 1 107 ? -2.521 -10.334 13.404 1.00 95.81 107 LEU A C 1
ATOM 867 O O . LEU A 1 107 ? -3.426 -10.577 14.197 1.00 95.81 107 LEU A O 1
ATOM 871 N N . ILE A 1 108 ? -2.263 -9.095 12.980 1.00 96.50 108 ILE A N 1
ATOM 872 C CA . ILE A 1 108 ? -3.053 -7.934 13.408 1.00 96.50 108 ILE A CA 1
ATOM 873 C C . ILE A 1 108 ? -4.486 -8.019 12.886 1.00 96.50 108 ILE A C 1
ATOM 875 O O . ILE A 1 108 ? -5.417 -7.759 13.644 1.00 96.50 108 ILE A O 1
ATOM 879 N N . ASN A 1 109 ? -4.683 -8.421 11.631 1.00 96.31 109 ASN A N 1
ATOM 880 C CA . ASN A 1 109 ? -6.009 -8.603 11.057 1.00 96.31 109 ASN A CA 1
ATOM 881 C C . ASN A 1 109 ? -6.833 -9.616 11.859 1.00 96.31 109 ASN A C 1
ATOM 883 O O . ASN A 1 109 ? -7.954 -9.321 12.267 1.00 96.31 109 ASN A O 1
ATOM 887 N N . GLN A 1 110 ? -6.251 -10.773 12.169 1.00 95.69 110 GLN A N 1
ATOM 888 C CA . GLN A 1 110 ? -6.921 -11.817 12.939 1.00 95.69 110 GLN A CA 1
ATOM 889 C C . GLN A 1 110 ? -7.191 -11.392 14.390 1.00 95.69 110 GLN A C 1
ATOM 891 O O . GLN A 1 110 ? -8.296 -11.579 14.892 1.00 95.69 110 GLN A O 1
ATOM 896 N N . GLN A 1 111 ? -6.206 -10.799 15.071 1.00 96.38 111 GLN A N 1
ATOM 897 C CA . GLN A 1 111 ? -6.295 -10.525 16.511 1.00 96.38 111 GLN A CA 1
ATOM 898 C C . GLN A 1 111 ? -7.059 -9.237 16.845 1.00 96.38 111 GLN A C 1
ATOM 900 O O . GLN A 1 111 ? -7.800 -9.201 17.824 1.00 96.38 111 GLN A O 1
ATOM 905 N N . LEU A 1 112 ? -6.880 -8.174 16.055 1.00 96.25 112 LEU A N 1
ATOM 906 C CA . LEU A 1 112 ? -7.476 -6.862 16.328 1.00 96.25 112 LEU A CA 1
ATOM 907 C C . LEU A 1 112 ? -8.784 -6.650 15.563 1.00 96.25 112 LEU A C 1
ATOM 909 O O . LEU A 1 112 ? -9.723 -6.076 16.110 1.00 96.25 112 LEU A O 1
ATOM 913 N N . TYR A 1 113 ? -8.848 -7.130 14.321 1.00 95.31 113 TYR A N 1
ATOM 914 C CA . TYR A 1 113 ? -9.974 -6.888 13.415 1.00 95.31 113 TYR A CA 1
ATOM 915 C C . TYR A 1 113 ? -10.823 -8.134 13.150 1.00 95.31 113 TYR A C 1
ATOM 917 O O . TYR A 1 113 ? -11.759 -8.065 12.366 1.00 95.31 113 TYR A O 1
ATOM 925 N N . ARG A 1 114 ? -10.529 -9.273 13.798 1.00 94.88 114 ARG A N 1
ATOM 926 C CA . ARG A 1 114 ? -11.273 -10.543 13.649 1.00 94.88 114 ARG A CA 1
ATOM 927 C C . ARG A 1 114 ? -11.391 -11.012 12.192 1.00 94.88 114 ARG A C 1
ATOM 929 O O . ARG A 1 114 ? -12.366 -11.655 11.819 1.00 94.88 114 ARG A O 1
ATOM 936 N N . GLY A 1 115 ? -10.392 -10.679 11.377 1.00 93.75 115 GLY A N 1
ATOM 937 C CA . GLY A 1 115 ? -10.372 -10.976 9.946 1.00 93.75 115 GLY A CA 1
ATOM 938 C C . GLY A 1 115 ? -11.180 -10.009 9.073 1.00 93.75 115 GLY A C 1
ATOM 939 O O . GLY A 1 115 ? -11.222 -10.214 7.866 1.00 93.75 115 GLY A O 1
ATOM 940 N N . GLU A 1 116 ? -11.784 -8.966 9.647 1.00 93.50 116 GLU A N 1
ATOM 941 C CA . GLU A 1 116 ? -12.606 -7.964 8.945 1.00 93.50 116 GLU A CA 1
ATOM 942 C C . GLU A 1 116 ? -11.842 -6.665 8.628 1.00 93.50 116 GLU A C 1
ATOM 944 O O . GLU A 1 116 ? -12.441 -5.666 8.232 1.00 93.50 116 GLU A O 1
ATOM 949 N N . GLY A 1 117 ? -10.522 -6.642 8.826 1.00 94.62 117 GLY A N 1
ATOM 950 C CA . GLY A 1 117 ? -9.695 -5.504 8.442 1.00 94.62 117 GLY A CA 1
ATOM 951 C C . GLY A 1 117 ? -9.550 -5.373 6.924 1.00 94.62 117 GLY A C 1
ATOM 952 O O . GLY A 1 117 ? -9.847 -6.296 6.167 1.00 94.62 117 GLY A O 1
ATOM 953 N N . ILE A 1 118 ? -9.060 -4.210 6.490 1.00 95.69 118 ILE A N 1
ATOM 954 C CA . ILE A 1 118 ? -8.753 -3.888 5.089 1.00 95.69 118 ILE A CA 1
ATOM 955 C C . ILE A 1 118 ? -7.944 -5.030 4.455 1.00 95.69 118 ILE A C 1
ATOM 957 O O . ILE A 1 118 ? -6.918 -5.429 5.002 1.00 95.69 118 ILE A O 1
ATOM 961 N N . GLU A 1 119 ? -8.358 -5.533 3.287 1.00 95.81 119 GLU A N 1
ATOM 962 C CA . GLU A 1 119 ? -7.570 -6.542 2.568 1.00 95.81 119 GLU A CA 1
ATOM 963 C C . GLU A 1 119 ? -6.179 -6.001 2.233 1.00 95.81 119 GLU A C 1
ATOM 965 O O . GLU A 1 119 ? -6.016 -4.816 1.953 1.00 95.81 119 GLU A O 1
ATOM 970 N N . PHE A 1 120 ? -5.159 -6.856 2.225 1.00 97.25 120 PHE A N 1
ATOM 971 C CA . PHE A 1 120 ? -3.800 -6.407 1.953 1.00 97.25 120 PHE A CA 1
ATOM 972 C C . PHE A 1 120 ? -2.981 -7.421 1.162 1.00 97.25 120 PHE A C 1
ATOM 974 O O . PHE A 1 120 ? -3.253 -8.625 1.135 1.00 97.25 120 PHE A O 1
ATOM 981 N N . GLY A 1 121 ? -1.938 -6.913 0.516 1.00 96.62 121 GLY A N 1
ATOM 982 C CA . GLY A 1 121 ? -0.998 -7.708 -0.255 1.00 96.62 121 GLY A CA 1
ATOM 983 C C . GLY A 1 121 ? 0.328 -6.990 -0.427 1.00 96.62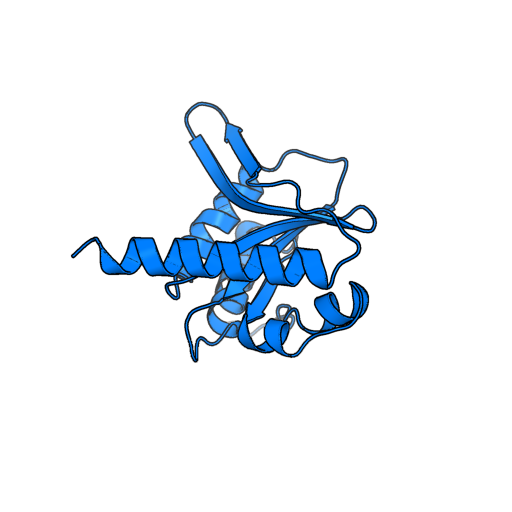 121 GLY A C 1
ATOM 984 O O . GLY A 1 121 ? 0.434 -5.783 -0.221 1.00 96.62 121 GLY A O 1
ATOM 985 N N . ALA A 1 122 ? 1.358 -7.739 -0.797 1.00 95.12 122 ALA A N 1
ATOM 986 C CA . ALA A 1 122 ? 2.694 -7.200 -0.967 1.00 95.12 122 ALA A CA 1
ATOM 987 C C . ALA A 1 122 ? 3.349 -7.735 -2.238 1.00 95.12 122 ALA A C 1
ATOM 989 O O . ALA A 1 122 ? 3.202 -8.904 -2.591 1.00 95.12 122 ALA A O 1
ATOM 990 N N . VAL A 1 123 ? 4.117 -6.888 -2.910 1.00 92.75 123 VAL A N 1
ATOM 991 C CA . VAL A 1 123 ? 4.875 -7.249 -4.107 1.00 92.75 123 VAL A CA 1
ATOM 992 C C . VAL A 1 123 ? 6.269 -6.644 -4.031 1.00 92.75 123 VAL A C 1
ATOM 994 O O . VAL A 1 123 ? 6.473 -5.570 -3.466 1.00 92.75 123 VAL A O 1
ATOM 997 N N . HIS A 1 124 ? 7.254 -7.353 -4.573 1.00 91.62 124 HIS A N 1
ATOM 998 C CA . HIS A 1 124 ? 8.597 -6.807 -4.719 1.00 91.62 124 HIS A CA 1
ATOM 999 C C . HIS A 1 124 ? 8.697 -6.052 -6.044 1.00 91.62 124 HIS A C 1
ATOM 1001 O O . HIS A 1 124 ? 8.251 -6.550 -7.076 1.00 91.62 124 HIS A O 1
ATOM 1007 N N . PHE A 1 125 ? 9.326 -4.879 -6.043 1.00 89.69 125 PHE A N 1
ATOM 1008 C CA . PHE A 1 125 ? 9.428 -4.033 -7.230 1.00 89.69 125 PHE A CA 1
ATOM 1009 C C . PHE A 1 125 ? 10.110 -4.739 -8.409 1.00 89.69 125 PHE A C 1
ATOM 1011 O O . PHE A 1 125 ? 9.673 -4.588 -9.541 1.00 89.69 125 PHE A O 1
ATOM 1018 N N . GLU A 1 126 ? 11.118 -5.578 -8.152 1.00 88.56 126 GLU A N 1
ATOM 1019 C CA . GLU A 1 126 ? 11.768 -6.394 -9.197 1.00 88.56 126 GLU A CA 1
ATOM 1020 C C . GLU A 1 126 ? 10.777 -7.299 -9.952 1.00 88.56 126 GLU A C 1
ATOM 1022 O O . GLU A 1 126 ? 10.910 -7.456 -11.162 1.00 88.56 126 GLU A O 1
ATOM 1027 N N . ALA A 1 127 ? 9.756 -7.842 -9.276 1.00 87.12 127 ALA A N 1
ATOM 1028 C CA . ALA A 1 127 ? 8.719 -8.636 -9.939 1.00 87.12 127 ALA A CA 1
ATOM 1029 C C . ALA A 1 127 ? 7.860 -7.770 -10.873 1.00 87.12 127 ALA A C 1
ATOM 1031 O O . ALA A 1 127 ? 7.486 -8.215 -11.953 1.00 87.12 127 ALA A O 1
ATOM 1032 N N . LEU A 1 128 ? 7.608 -6.513 -10.492 1.00 85.94 128 LEU A N 1
ATOM 1033 C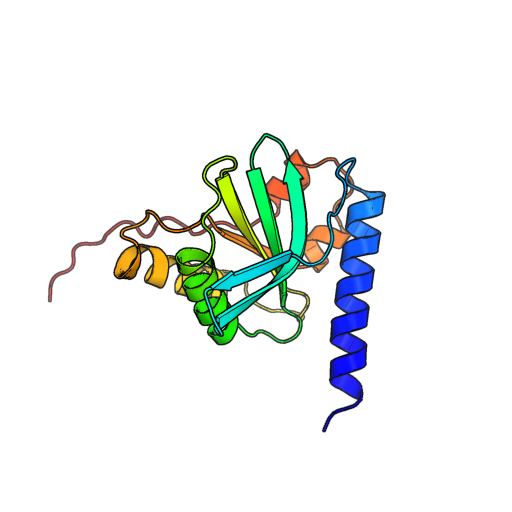 CA . LEU A 1 128 ? 6.888 -5.555 -11.331 1.00 85.94 128 LEU A CA 1
ATOM 1034 C C . LEU A 1 128 ? 7.719 -5.102 -12.542 1.00 85.94 128 LEU A C 1
ATOM 1036 O O . LEU A 1 128 ? 7.159 -4.790 -13.582 1.00 85.94 128 LEU A O 1
ATOM 1040 N N . GLN A 1 129 ? 9.050 -5.059 -12.447 1.00 84.56 129 GLN A N 1
ATOM 1041 C CA . GLN A 1 129 ? 9.894 -4.623 -13.570 1.00 84.56 129 GLN A CA 1
ATOM 1042 C C . GLN A 1 129 ? 9.903 -5.606 -14.747 1.00 84.56 129 GLN A C 1
ATOM 1044 O O . GLN A 1 129 ? 10.154 -5.192 -15.876 1.00 84.56 129 GLN A O 1
ATOM 1049 N N . ALA A 1 130 ? 9.668 -6.893 -14.484 1.00 80.75 130 ALA A N 1
ATOM 1050 C CA . ALA A 1 130 ? 9.563 -7.924 -15.517 1.00 80.75 130 ALA A CA 1
ATOM 1051 C C . ALA A 1 130 ? 8.153 -8.018 -16.127 1.00 80.75 130 ALA A C 1
ATOM 1053 O O . ALA A 1 130 ? 7.943 -8.742 -17.098 1.00 80.75 130 ALA A O 1
ATOM 1054 N N . TRP A 1 131 ? 7.194 -7.302 -15.546 1.00 82.44 131 TRP A N 1
ATOM 1055 C CA . TRP A 1 131 ? 5.797 -7.340 -15.931 1.00 82.44 131 TRP A CA 1
ATOM 1056 C C . TRP A 1 131 ? 5.501 -6.351 -17.061 1.00 82.44 131 TRP A C 1
ATOM 1058 O O . TRP A 1 131 ? 6.049 -5.250 -17.110 1.00 82.44 131 TRP A O 1
ATOM 1068 N N . SER A 1 132 ? 4.652 -6.774 -17.998 1.00 77.06 132 SER A N 1
ATOM 1069 C CA . SER A 1 132 ? 4.346 -6.008 -19.217 1.00 77.06 132 SER A CA 1
ATOM 1070 C C . SER A 1 132 ? 2.884 -6.077 -19.666 1.00 77.06 132 SER A C 1
ATOM 1072 O O . SER A 1 132 ? 2.534 -5.469 -20.676 1.00 77.06 132 SER A O 1
ATOM 1074 N N . ALA A 1 133 ? 2.026 -6.802 -18.945 1.00 76.00 133 ALA A N 1
ATOM 1075 C CA . ALA A 1 133 ? 0.623 -6.980 -19.315 1.00 76.00 133 ALA A CA 1
ATOM 1076 C C . ALA A 1 133 ? -0.320 -6.124 -18.461 1.00 76.00 133 ALA A C 1
ATOM 1078 O O . ALA A 1 133 ? 0.113 -5.395 -17.586 1.00 76.00 133 ALA A O 1
ATOM 1079 N N . GLY A 1 134 ? -1.630 -6.201 -18.699 1.00 81.38 134 GLY A N 1
ATOM 1080 C CA . GLY A 1 134 ? -2.619 -5.394 -17.977 1.00 81.38 134 GLY A CA 1
ATOM 1081 C C . GLY A 1 134 ? -2.788 -5.739 -16.487 1.00 81.38 134 GLY A C 1
ATOM 1082 O O . GLY A 1 134 ? -2.110 -6.595 -15.913 1.00 81.38 134 GLY A O 1
ATOM 1083 N N . PHE A 1 135 ? -3.765 -5.077 -15.863 1.00 84.75 135 PHE A N 1
ATOM 1084 C CA . PHE A 1 135 ? -4.051 -5.149 -14.424 1.00 84.75 135 PHE A CA 1
ATOM 1085 C C . PHE A 1 135 ? -4.234 -6.569 -13.837 1.00 84.75 135 PHE A C 1
ATOM 1087 O O . PHE A 1 135 ? -3.753 -6.811 -12.729 1.00 84.75 135 PHE A O 1
ATOM 1094 N N . PRO A 1 136 ? -4.842 -7.551 -14.534 1.00 85.25 136 PRO A N 1
ATOM 1095 C CA . PRO A 1 136 ? -4.981 -8.899 -14.013 1.00 85.25 136 PRO A CA 1
ATOM 1096 C C . PRO A 1 136 ? -3.643 -9.590 -13.723 1.00 85.25 136 PRO A C 1
ATOM 1098 O O . PRO A 1 136 ? -3.496 -10.264 -12.704 1.00 85.25 136 PRO A O 1
ATOM 1101 N N . GLU A 1 137 ? -2.643 -9.390 -14.585 1.00 85.81 137 GLU A N 1
ATOM 1102 C CA . GLU A 1 137 ? -1.313 -9.963 -14.373 1.00 85.81 137 GLU A CA 1
ATOM 1103 C C . GLU A 1 137 ? -0.591 -9.247 -13.229 1.00 85.81 137 GLU A C 1
ATOM 1105 O O . GLU A 1 137 ? 0.025 -9.909 -12.396 1.00 85.81 137 GLU A O 1
ATOM 1110 N N . PHE A 1 138 ? -0.759 -7.926 -13.098 1.00 86.94 138 PHE A N 1
ATOM 1111 C CA . PHE A 1 138 ? -0.270 -7.186 -11.932 1.00 86.94 138 PHE A CA 1
ATOM 1112 C C . PHE A 1 138 ? -0.784 -7.791 -10.623 1.00 86.94 138 PHE A C 1
ATOM 1114 O O . PHE A 1 138 ? 0.005 -8.063 -9.718 1.00 86.94 138 PHE A O 1
ATOM 1121 N N . LEU A 1 139 ? -2.087 -8.075 -10.536 1.00 87.44 139 LEU A N 1
ATOM 1122 C CA . LEU A 1 139 ? -2.668 -8.697 -9.346 1.00 87.44 139 LEU A CA 1
ATOM 1123 C C . LEU A 1 139 ? -2.126 -10.104 -9.082 1.00 87.44 139 LEU A C 1
ATOM 1125 O O . LEU A 1 139 ? -2.011 -10.491 -7.921 1.00 87.44 139 LEU A O 1
ATOM 1129 N N . SER A 1 140 ? -1.749 -10.853 -10.122 1.00 88.69 140 SER A N 1
ATOM 1130 C CA . SER A 1 140 ? -1.139 -12.181 -9.966 1.00 88.69 140 SER A CA 1
ATOM 1131 C C . SER A 1 140 ? 0.250 -12.138 -9.312 1.00 88.69 140 SER A C 1
ATOM 1133 O O . SER A 1 140 ? 0.669 -13.109 -8.684 1.00 88.69 140 SER A O 1
ATOM 1135 N N . LEU A 1 141 ? 0.947 -10.998 -9.403 1.00 89.38 141 LEU A N 1
ATOM 1136 C CA . LEU A 1 141 ? 2.253 -10.775 -8.772 1.00 89.38 141 LEU A CA 1
ATOM 1137 C C . LEU A 1 141 ? 2.129 -10.368 -7.298 1.00 89.38 141 LEU A C 1
ATOM 1139 O O . LEU A 1 141 ? 3.104 -10.454 -6.544 1.00 89.38 141 LEU A O 1
ATOM 1143 N N . VAL A 1 142 ? 0.945 -9.912 -6.878 1.00 91.94 142 VAL A N 1
ATOM 1144 C CA . VAL A 1 142 ? 0.683 -9.495 -5.501 1.00 91.94 142 VAL A CA 1
ATOM 1145 C C . VAL A 1 142 ? 0.553 -10.728 -4.613 1.00 91.94 142 VAL A C 1
ATOM 1147 O O . VAL A 1 142 ? -0.399 -11.503 -4.704 1.00 91.94 142 VAL A O 1
ATOM 1150 N N . GLN A 1 143 ? 1.500 -10.888 -3.691 1.00 92.88 143 GLN A N 1
ATOM 1151 C CA . GLN A 1 143 ? 1.440 -11.932 -2.678 1.00 92.88 143 GLN A CA 1
ATOM 1152 C C . GLN A 1 143 ? 0.391 -11.558 -1.633 1.00 92.88 143 GLN A C 1
ATOM 1154 O O . GLN A 1 143 ? 0.422 -1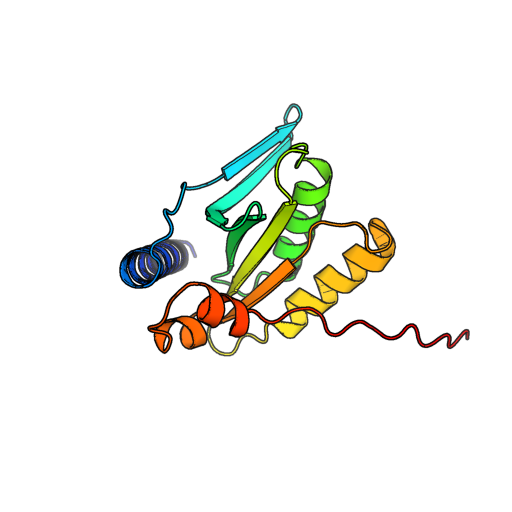0.463 -1.066 1.00 92.88 143 GLN A O 1
ATOM 1159 N N . ARG A 1 144 ? -0.517 -12.490 -1.354 1.00 91.88 144 ARG A N 1
ATOM 1160 C CA . ARG A 1 144 ? -1.521 -12.381 -0.292 1.00 91.88 144 ARG A CA 1
ATOM 1161 C C . ARG A 1 144 ? -1.136 -13.273 0.895 1.00 91.88 144 ARG A C 1
ATOM 1163 O O . ARG A 1 144 ? -0.331 -14.193 0.720 1.00 91.88 144 ARG A O 1
ATOM 1170 N N . PRO A 1 145 ? -1.680 -13.027 2.097 1.00 85.56 145 PRO A N 1
ATOM 1171 C CA . PRO A 1 145 ? -1.479 -13.919 3.231 1.00 85.56 145 PRO A CA 1
ATOM 1172 C C . PRO A 1 145 ? -1.917 -15.337 2.886 1.00 85.56 145 PRO A C 1
ATOM 1174 O O . PRO A 1 145 ? -3.027 -15.562 2.397 1.00 85.56 145 PRO A O 1
ATOM 1177 N N . THR A 1 146 ? -1.067 -16.316 3.178 1.00 71.62 146 THR A N 1
ATOM 1178 C CA . THR A 1 146 ? -1.533 -17.696 3.274 1.00 71.62 146 THR A CA 1
ATOM 1179 C C . THR A 1 146 ? -2.447 -17.743 4.487 1.00 71.62 146 THR A C 1
ATOM 1181 O O . THR A 1 146 ? -1.974 -17.464 5.589 1.00 71.62 146 THR A O 1
ATOM 1184 N N . LYS A 1 147 ? -3.740 -18.049 4.297 1.00 60.91 147 LYS A N 1
ATOM 1185 C CA . LYS A 1 147 ? -4.680 -18.208 5.415 1.00 60.91 147 LYS A CA 1
ATOM 1186 C C . LYS A 1 147 ? -4.011 -19.081 6.472 1.00 60.91 147 LYS A C 1
ATOM 1188 O O . LYS A 1 147 ? -3.675 -20.233 6.188 1.00 60.91 147 LYS A O 1
ATOM 1193 N N . ILE A 1 148 ? -3.775 -18.521 7.658 1.00 56.84 148 ILE A N 1
ATOM 1194 C CA . ILE A 1 148 ? -3.311 -19.311 8.792 1.00 56.84 148 ILE A CA 1
ATOM 1195 C C . ILE A 1 148 ? -4.491 -20.220 9.113 1.00 56.84 148 ILE A C 1
ATOM 1197 O O . ILE A 1 148 ? -5.514 -19.767 9.621 1.00 56.84 148 ILE A O 1
ATOM 1201 N N . LEU A 1 149 ? -4.399 -21.491 8.718 1.00 49.03 149 LEU A N 1
ATOM 1202 C CA . LEU A 1 149 ? -5.326 -22.499 9.205 1.00 49.03 149 LEU A CA 1
ATOM 1203 C C . LEU A 1 149 ? -5.204 -22.452 10.723 1.00 49.03 149 LEU A C 1
ATOM 1205 O O . LEU A 1 149 ? -4.107 -22.651 11.247 1.00 49.03 149 LEU A O 1
ATOM 1209 N N . ASN A 1 150 ? -6.297 -22.110 11.402 1.00 46.62 150 ASN A N 1
ATOM 1210 C CA . ASN A 1 150 ? -6.362 -22.099 12.854 1.00 46.62 150 ASN A CA 1
ATOM 1211 C C . ASN A 1 150 ? -6.072 -23.517 13.357 1.00 46.62 150 ASN A C 1
ATOM 1213 O O . ASN A 1 150 ? -6.973 -24.338 13.504 1.00 46.62 150 ASN A O 1
ATOM 1217 N N . GLY A 1 151 ? -4.795 -23.807 13.588 1.00 46.22 151 GLY A N 1
ATOM 1218 C CA . GLY A 1 151 ? -4.356 -24.906 14.418 1.00 46.22 151 GLY A CA 1
ATOM 1219 C C . GLY A 1 151 ? -4.711 -24.532 15.842 1.00 46.22 151 GLY A C 1
ATOM 1220 O O . GLY A 1 151 ? -3.987 -23.787 16.498 1.00 46.22 151 GLY A O 1
ATOM 1221 N N . THR A 1 152 ? -5.860 -25.008 16.304 1.00 46.94 152 THR A N 1
ATOM 1222 C CA . THR A 1 152 ? -6.134 -25.151 17.728 1.00 46.94 152 THR A CA 1
ATOM 1223 C C . THR A 1 152 ? -5.103 -26.110 18.314 1.00 46.94 152 THR A C 1
ATOM 1225 O O . THR A 1 152 ? -5.330 -27.313 18.367 1.00 46.94 152 THR A O 1
ATOM 1228 N N . GLU A 1 153 ? -3.968 -25.581 18.753 1.00 43.31 153 GLU A N 1
ATOM 1229 C CA . GLU A 1 153 ? -3.177 -26.204 19.807 1.00 43.31 153 GLU A CA 1
ATOM 1230 C C . GLU A 1 153 ? -3.191 -25.263 21.006 1.00 43.31 153 GLU A C 1
ATOM 1232 O O . GLU A 1 153 ? -2.348 -24.385 21.181 1.00 43.31 153 GLU A O 1
ATOM 1237 N N . THR A 1 154 ? -4.224 -25.443 21.826 1.00 40.72 154 THR A N 1
ATOM 1238 C CA . THR A 1 154 ? -4.174 -25.140 23.254 1.00 40.72 154 THR A CA 1
ATOM 1239 C C . THR A 1 154 ? -2.945 -25.812 23.865 1.00 40.72 154 THR A C 1
ATOM 1241 O O . THR A 1 154 ? -2.807 -27.034 23.777 1.00 40.72 154 THR A O 1
ATOM 1244 N N . LYS A 1 155 ? -2.092 -25.021 24.513 1.00 37.88 155 LYS A N 1
ATOM 1245 C CA . LYS A 1 155 ? -1.276 -25.470 25.642 1.00 37.88 155 LYS A CA 1
ATOM 1246 C C . LYS A 1 155 ? -1.748 -24.756 26.893 1.00 37.88 155 LYS A C 1
ATOM 1248 O O . LYS A 1 155 ? -2.040 -23.545 26.777 1.00 37.88 155 LYS A O 1
#

Secondary structure (DSSP, 8-state):
--SHHHHHHHHHHHHHHHHHHHH-SS-B---EEEEETTEEEEESEEEEETTEEEEEEEESS--HHHHHHHHHHHHHH----SSEEEEEEEE-STT--HHHHHHHHHHHHHHHHTT-SPEEEEEEHHHHHT--S-HHHHHHHSB-PPP--------